Protein AF-A0A1V6BPP7-F1 (afdb_monomer)

Secondary structure (DSSP, 8-state):
--------------SSSTTHHHHHHHHHHHHHHHHHHHHHHHHHHHHHHHHHHHHHHHHHHHHHHHHHHHHHHHHHHHHHHHHHHHHHHHHHHHHH---HHHHHHHHHHHHHHHHHHHHHHHHHHHHSSS-HHHHHHHHHHHHHH-

Structure (mmCIF, N/CA/C/O backbone):
data_AF-A0A1V6BPP7-F1
#
_entry.id   AF-A0A1V6BPP7-F1
#
loop_
_atom_site.group_PDB
_atom_site.id
_atom_site.type_symbol
_atom_site.label_atom_id
_atom_site.label_alt_id
_atom_site.label_comp_id
_atom_site.label_asym_id
_atom_site.label_entity_id
_atom_site.label_seq_id
_atom_site.pdbx_PDB_ins_code
_atom_site.Cartn_x
_atom_site.Cartn_y
_atom_site.Cartn_z
_atom_site.occupancy
_atom_site.B_iso_or_equiv
_atom_site.auth_seq_id
_atom_site.auth_comp_id
_atom_site.auth_asym_id
_atom_site.auth_atom_id
_atom_site.pdbx_PDB_model_num
ATOM 1 N N . MET A 1 1 ? 31.889 -19.562 -92.115 1.00 39.09 1 MET A N 1
ATOM 2 C CA . MET A 1 1 ? 31.346 -18.230 -92.468 1.00 39.09 1 MET A CA 1
ATOM 3 C C . MET A 1 1 ? 29.822 -18.304 -92.474 1.00 39.09 1 MET A C 1
ATOM 5 O O . MET A 1 1 ? 29.325 -19.241 -93.070 1.00 39.09 1 MET A O 1
ATOM 9 N N . ALA A 1 2 ? 29.158 -17.327 -91.828 1.00 42.84 2 ALA A N 1
ATOM 10 C CA . ALA A 1 2 ? 27.751 -16.887 -91.972 1.00 42.84 2 ALA A CA 1
ATOM 11 C C . ALA A 1 2 ? 26.598 -17.906 -91.792 1.00 42.84 2 ALA A C 1
ATOM 13 O O . ALA A 1 2 ? 26.656 -19.017 -92.283 1.00 42.84 2 ALA A O 1
ATOM 14 N N . LYS A 1 3 ? 25.428 -17.594 -91.227 1.00 43.97 3 LYS A N 1
ATOM 15 C CA . LYS A 1 3 ? 24.915 -16.590 -90.275 1.00 43.97 3 LYS A CA 1
ATOM 16 C C . LYS A 1 3 ? 23.467 -17.049 -89.997 1.00 43.97 3 LYS A C 1
ATOM 18 O O . LYS A 1 3 ? 22.733 -17.361 -90.930 1.00 43.97 3 LYS A O 1
ATOM 23 N N . LYS A 1 4 ? 23.062 -17.073 -88.724 1.00 49.19 4 LYS A N 1
ATOM 24 C CA . LYS A 1 4 ? 21.658 -17.114 -88.270 1.00 49.19 4 LYS A CA 1
ATOM 25 C C . LYS A 1 4 ? 20.839 -16.024 -88.973 1.00 49.19 4 LYS A C 1
ATOM 27 O O . LYS A 1 4 ? 21.323 -14.897 -89.018 1.00 49.19 4 LYS A O 1
ATOM 32 N N . ASN A 1 5 ? 19.579 -16.290 -89.337 1.00 44.03 5 ASN A N 1
ATOM 33 C CA . ASN A 1 5 ? 18.515 -15.318 -89.058 1.00 44.03 5 ASN A CA 1
ATOM 34 C C . ASN A 1 5 ? 17.101 -15.91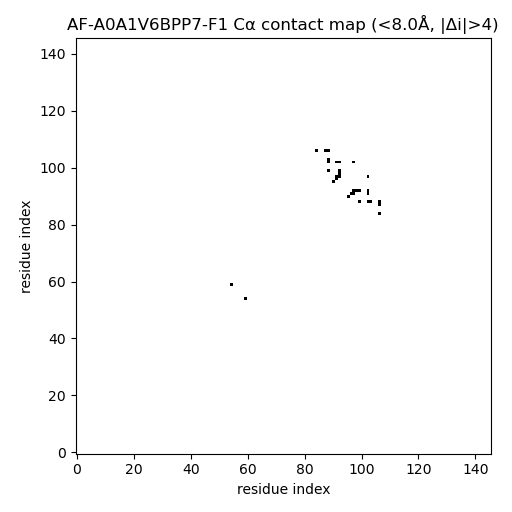8 -89.149 1.00 44.03 5 ASN A C 1
ATOM 36 O O . ASN A 1 5 ? 16.593 -16.199 -90.230 1.00 44.03 5 ASN A O 1
ATOM 40 N N . LYS A 1 6 ? 16.451 -16.091 -87.998 1.00 50.53 6 LYS A N 1
ATOM 41 C CA . LYS A 1 6 ? 15.008 -16.342 -87.900 1.00 50.53 6 LYS A CA 1
ATOM 42 C C . LYS A 1 6 ? 14.512 -15.674 -86.620 1.00 50.53 6 LYS A C 1
ATOM 44 O O . LYS A 1 6 ? 14.338 -16.324 -85.596 1.00 50.53 6 LYS A O 1
ATOM 49 N N . GLN A 1 7 ? 14.345 -14.356 -86.665 1.00 48.50 7 GLN A N 1
ATOM 50 C CA . GLN A 1 7 ? 13.617 -13.618 -85.637 1.00 48.50 7 GLN A CA 1
ATOM 51 C C . GLN A 1 7 ? 12.245 -13.254 -86.195 1.00 48.50 7 GLN A C 1
ATOM 53 O O . GLN A 1 7 ? 12.071 -12.315 -86.966 1.00 48.50 7 GLN A O 1
ATOM 58 N N . LYS A 1 8 ? 11.279 -14.097 -85.822 1.00 44.56 8 LYS A N 1
ATOM 59 C CA . LYS A 1 8 ? 9.854 -13.806 -85.884 1.00 44.56 8 LYS A CA 1
ATOM 60 C C . LYS A 1 8 ? 9.569 -12.620 -84.963 1.00 44.56 8 LYS A C 1
ATOM 62 O O . LYS A 1 8 ? 9.836 -12.684 -83.769 1.00 44.56 8 LYS A O 1
ATOM 67 N N . ASN A 1 9 ? 9.063 -11.558 -85.576 1.00 47.47 9 ASN A N 1
ATOM 68 C CA . ASN A 1 9 ? 7.775 -10.942 -85.275 1.00 47.47 9 ASN A CA 1
ATOM 69 C C . ASN A 1 9 ? 7.188 -11.276 -83.890 1.00 47.47 9 ASN A C 1
ATOM 71 O O . ASN A 1 9 ? 6.846 -12.432 -83.655 1.00 47.47 9 ASN A O 1
ATOM 75 N N . ASN A 1 10 ? 7.074 -10.264 -83.024 1.00 44.16 10 ASN A N 1
ATOM 76 C CA . ASN A 1 10 ? 5.993 -10.086 -82.043 1.00 44.16 10 ASN A CA 1
ATOM 77 C C . ASN A 1 10 ? 6.211 -8.763 -81.284 1.00 44.16 10 ASN A C 1
ATOM 79 O O . ASN A 1 10 ? 6.597 -8.732 -80.119 1.00 44.16 10 ASN A O 1
ATOM 83 N N . GLN A 1 11 ? 5.967 -7.649 -81.972 1.00 47.09 11 GLN A N 1
ATOM 84 C CA . GLN A 1 11 ? 5.697 -6.353 -81.348 1.00 47.09 11 GLN A CA 1
ATOM 85 C C . GLN A 1 11 ? 4.209 -6.062 -81.533 1.00 47.09 11 GLN A C 1
ATOM 87 O O . GLN A 1 11 ? 3.823 -5.366 -82.461 1.00 47.09 11 GLN A O 1
ATOM 92 N N . SER A 1 12 ? 3.357 -6.645 -80.689 1.00 50.56 12 SER A N 1
ATOM 93 C CA . SER A 1 12 ? 1.960 -6.209 -80.589 1.00 50.56 12 SER A CA 1
ATOM 94 C C . SER A 1 12 ? 1.314 -6.658 -79.278 1.00 50.56 12 SER A C 1
ATOM 96 O O . SER A 1 12 ? 0.324 -7.371 -79.289 1.00 50.56 12 SER A O 1
ATOM 98 N N . THR A 1 13 ? 1.877 -6.244 -78.144 1.00 46.56 13 THR A N 1
ATOM 99 C CA . THR A 1 13 ? 1.200 -6.240 -76.830 1.00 46.56 13 THR A CA 1
ATOM 100 C C . THR A 1 13 ? 1.960 -5.287 -75.910 1.00 46.56 13 THR A C 1
ATOM 102 O O . THR A 1 13 ? 2.720 -5.707 -75.042 1.00 46.56 13 THR A O 1
ATOM 105 N N . LYS A 1 14 ? 1.851 -3.977 -76.146 1.00 50.81 14 LYS A N 1
ATOM 106 C CA . LYS A 1 14 ? 2.493 -2.966 -75.292 1.00 50.81 14 LYS A CA 1
ATOM 107 C C . LYS A 1 14 ? 1.597 -1.744 -75.138 1.00 50.81 14 LYS A C 1
ATOM 109 O O . LYS A 1 14 ? 1.946 -0.668 -75.610 1.00 50.81 14 LYS A O 1
ATOM 114 N N . THR A 1 15 ? 0.425 -1.901 -74.520 1.00 48.84 15 THR A N 1
ATOM 115 C CA . THR A 1 15 ? -0.354 -0.718 -74.096 1.00 48.84 15 THR A CA 1
ATOM 116 C C . THR A 1 15 ? -1.236 -0.915 -72.853 1.00 48.84 15 THR A C 1
ATOM 118 O O . THR A 1 15 ? -1.816 0.056 -72.395 1.00 48.84 15 THR A O 1
ATOM 121 N N . THR A 1 16 ? -1.286 -2.096 -72.220 1.00 49.75 16 THR A N 1
ATOM 122 C CA . THR A 1 16 ? -2.200 -2.320 -71.071 1.00 49.75 16 THR A CA 1
ATOM 123 C C . THR A 1 16 ? -1.533 -2.745 -69.755 1.00 49.75 16 THR A C 1
ATOM 125 O O . THR A 1 16 ? -2.243 -3.097 -68.824 1.00 49.75 16 THR A O 1
ATOM 128 N N . ASN A 1 17 ? -0.197 -2.687 -69.637 1.00 53.78 17 ASN A N 1
ATOM 129 C CA . ASN A 1 17 ? 0.530 -3.145 -68.430 1.00 53.78 17 ASN A CA 1
ATOM 130 C C . ASN A 1 17 ? 1.274 -2.037 -67.659 1.00 53.78 17 ASN A C 1
ATOM 132 O O . ASN A 1 17 ? 1.835 -2.296 -66.601 1.00 53.78 17 ASN A O 1
ATOM 136 N N . SER A 1 18 ? 1.292 -0.795 -68.150 1.00 49.94 18 SER A N 1
ATOM 137 C CA . SER A 1 18 ? 2.114 0.273 -67.559 1.00 49.94 18 SER A CA 1
ATOM 138 C C . SER A 1 18 ? 1.520 0.920 -66.302 1.00 49.94 18 SER A C 1
ATOM 140 O O . SER A 1 18 ? 2.221 1.656 -65.620 1.00 49.94 18 SER A O 1
ATOM 142 N N . VAL A 1 19 ? 0.244 0.670 -65.989 1.00 54.75 19 VAL A N 1
ATOM 143 C CA . VAL A 1 19 ? -0.433 1.271 -64.822 1.00 54.75 19 VAL A CA 1
ATOM 144 C C . VAL A 1 19 ? -0.347 0.364 -63.586 1.00 54.75 19 VAL A C 1
ATOM 146 O O . VAL A 1 19 ? -0.216 0.866 -62.473 1.00 54.75 19 VAL A O 1
ATOM 149 N N . SER A 1 20 ? -0.343 -0.963 -63.764 1.00 52.97 20 SER A N 1
ATOM 150 C CA . SER A 1 20 ? -0.210 -1.932 -62.665 1.00 52.97 20 SER A CA 1
ATOM 151 C C . SER A 1 20 ? 1.234 -2.072 -62.173 1.00 52.97 20 SER A C 1
ATOM 153 O O . SER A 1 20 ? 1.464 -2.027 -60.971 1.00 52.97 20 SER A O 1
ATOM 155 N N . GLU A 1 21 ? 2.224 -2.115 -63.076 1.00 56.31 21 GLU A N 1
ATOM 156 C CA . GLU A 1 21 ? 3.641 -2.217 -62.683 1.00 56.31 21 GLU A CA 1
ATOM 157 C C . GLU A 1 21 ? 4.103 -1.015 -61.848 1.00 56.31 21 GLU A C 1
ATOM 159 O O . GLU A 1 21 ? 4.881 -1.166 -60.911 1.00 56.31 21 GLU A O 1
ATOM 164 N N . GLN A 1 22 ? 3.628 0.197 -62.142 1.00 55.56 22 GLN A N 1
ATOM 165 C CA . GLN A 1 22 ? 4.053 1.385 -61.402 1.00 55.56 22 GLN A CA 1
ATOM 166 C C . GLN A 1 22 ? 3.468 1.431 -59.982 1.00 55.56 22 GLN A C 1
ATOM 168 O O . GLN A 1 22 ? 4.152 1.874 -59.061 1.00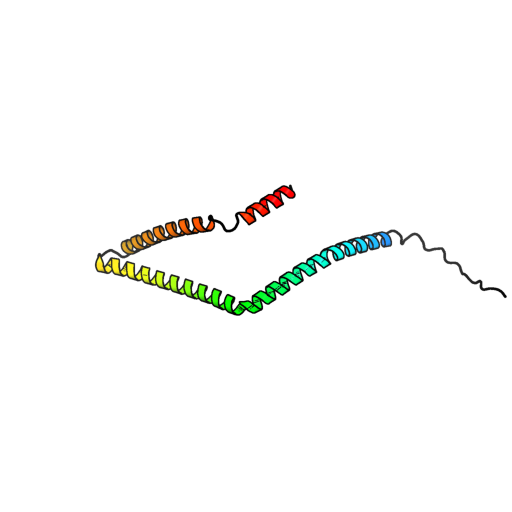 55.56 22 GLN A O 1
ATOM 173 N N . SER A 1 23 ? 2.245 0.926 -59.786 1.00 59.22 23 SER A N 1
ATOM 174 C CA . SER A 1 23 ? 1.637 0.791 -58.457 1.00 59.22 23 SER A CA 1
ATOM 175 C C . SER A 1 23 ? 2.357 -0.268 -57.619 1.00 59.22 23 SER A C 1
ATOM 177 O O . SER A 1 23 ? 2.675 -0.013 -56.458 1.00 59.22 23 SER A O 1
ATOM 179 N N . ASP A 1 24 ? 2.693 -1.414 -58.213 1.00 68.06 24 ASP A N 1
ATOM 180 C CA . ASP A 1 24 ? 3.370 -2.512 -57.513 1.00 68.06 24 ASP A CA 1
ATOM 181 C C . ASP A 1 24 ? 4.796 -2.128 -57.087 1.00 68.06 24 ASP A C 1
ATOM 183 O O . ASP A 1 24 ? 5.202 -2.394 -55.959 1.00 68.06 24 ASP A O 1
ATOM 187 N N . ASN A 1 25 ? 5.529 -1.388 -57.927 1.00 73.44 25 ASN A N 1
ATOM 188 C CA . ASN A 1 25 ? 6.866 -0.884 -57.591 1.00 73.44 25 ASN A CA 1
ATOM 189 C C . ASN A 1 25 ? 6.855 0.172 -56.468 1.00 73.44 25 ASN A C 1
ATOM 191 O O . ASN A 1 25 ? 7.807 0.260 -55.688 1.00 73.44 25 ASN A O 1
ATOM 195 N N . VAL A 1 26 ? 5.794 0.981 -56.366 1.00 75.31 26 VAL A N 1
ATOM 196 C CA . VAL A 1 26 ? 5.630 1.951 -55.269 1.00 75.31 26 VAL A CA 1
ATOM 197 C C . VAL A 1 26 ? 5.261 1.232 -53.974 1.00 75.31 26 VAL A C 1
ATOM 199 O O . VAL A 1 26 ? 5.831 1.546 -52.931 1.00 75.31 26 VAL A O 1
ATOM 202 N N . VAL A 1 27 ? 4.374 0.235 -54.030 1.00 76.06 27 VAL A N 1
ATOM 203 C CA . VAL A 1 27 ? 4.013 -0.590 -52.867 1.00 76.06 27 VAL A CA 1
ATOM 204 C C . VAL A 1 27 ? 5.221 -1.380 -52.360 1.00 76.06 27 VAL A C 1
ATOM 206 O O . VAL A 1 27 ? 5.477 -1.366 -51.157 1.00 76.06 27 VAL A O 1
ATOM 209 N N . ASP A 1 28 ? 6.029 -1.965 -53.247 1.00 81.19 28 ASP A N 1
ATOM 210 C CA . ASP A 1 28 ? 7.279 -2.639 -52.878 1.00 81.19 28 ASP A CA 1
ATOM 211 C C . ASP A 1 28 ? 8.325 -1.661 -52.329 1.00 81.19 28 ASP A C 1
ATOM 213 O O . ASP A 1 28 ? 9.011 -1.969 -51.352 1.00 81.19 28 ASP A O 1
ATOM 217 N N . GLY A 1 29 ? 8.428 -0.455 -52.893 1.00 79.00 29 GLY A N 1
ATOM 218 C CA . GLY A 1 29 ? 9.301 0.604 -52.382 1.00 79.00 29 GLY A CA 1
ATOM 219 C C . GLY A 1 29 ? 8.921 1.041 -50.965 1.00 79.00 29 GLY A C 1
ATOM 220 O O . GLY A 1 29 ? 9.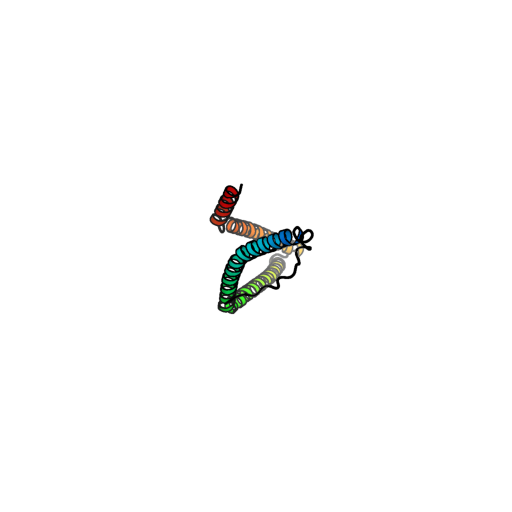778 1.100 -50.079 1.00 79.00 29 GLY A O 1
ATOM 221 N N . VAL A 1 30 ? 7.628 1.273 -50.722 1.00 78.62 30 VAL A N 1
ATOM 222 C CA . VAL A 1 30 ? 7.087 1.626 -49.401 1.00 78.62 30 VAL A CA 1
ATOM 223 C C . VAL A 1 30 ? 7.251 0.462 -48.423 1.00 78.62 30 VAL A C 1
ATOM 225 O O . VAL A 1 30 ? 7.731 0.672 -47.309 1.00 78.62 30 VAL A O 1
ATOM 228 N N . ALA A 1 31 ? 6.957 -0.773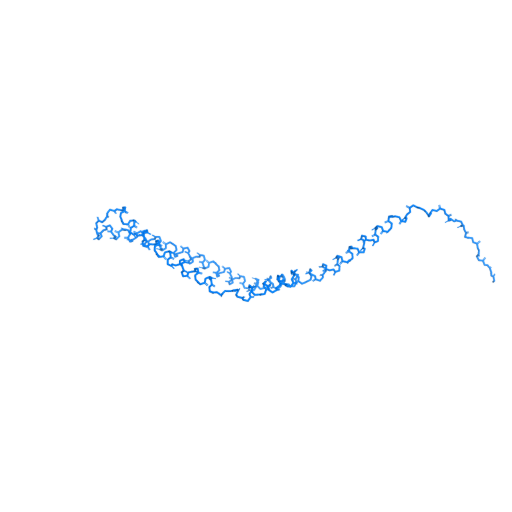 -48.835 1.00 80.50 31 ALA A N 1
ATOM 229 C CA . ALA A 1 31 ? 7.167 -1.966 -48.017 1.00 80.50 31 ALA A CA 1
ATOM 230 C C . ALA A 1 31 ? 8.643 -2.139 -47.628 1.00 80.50 31 ALA A C 1
ATOM 232 O O . ALA A 1 31 ? 8.952 -2.482 -46.485 1.00 80.50 31 ALA A O 1
ATOM 233 N N . LYS A 1 32 ? 9.575 -1.828 -48.534 1.00 79.88 32 LYS A N 1
ATOM 234 C CA . LYS A 1 32 ? 11.017 -1.910 -48.280 1.00 79.88 32 LYS A CA 1
ATOM 235 C C . LYS A 1 32 ? 11.494 -0.835 -47.301 1.00 79.88 32 LYS A C 1
ATOM 237 O O . LYS A 1 32 ? 12.261 -1.160 -46.396 1.00 79.88 32 LYS A O 1
ATOM 242 N N . ILE A 1 33 ? 10.988 0.395 -47.402 1.00 81.12 33 ILE A N 1
ATOM 243 C CA . ILE A 1 33 ? 11.295 1.486 -46.458 1.00 81.12 33 ILE A CA 1
ATOM 244 C C . ILE A 1 33 ? 10.726 1.172 -45.069 1.00 81.12 33 ILE A C 1
ATOM 246 O O . ILE A 1 33 ? 11.449 1.247 -44.075 1.00 81.12 33 ILE A O 1
ATOM 250 N N . VAL A 1 34 ? 9.466 0.733 -44.997 1.00 78.12 34 VAL A N 1
ATOM 251 C CA . VAL A 1 34 ? 8.830 0.308 -43.741 1.00 78.12 34 VAL A CA 1
ATOM 252 C C . VAL A 1 34 ? 9.606 -0.864 -43.134 1.00 78.12 34 VAL A C 1
ATOM 254 O O . VAL A 1 34 ? 9.989 -0.815 -41.969 1.00 78.12 34 VAL A O 1
ATOM 257 N N . SER A 1 35 ? 9.953 -1.888 -43.915 1.00 77.56 35 SER A N 1
ATOM 258 C CA . SER A 1 35 ? 10.742 -3.017 -43.406 1.00 77.56 35 SER A CA 1
ATOM 259 C C . SER A 1 35 ? 12.147 -2.605 -42.936 1.00 77.56 35 SER A C 1
ATOM 261 O O . SER A 1 35 ? 12.630 -3.135 -41.934 1.00 77.56 35 SER A O 1
ATOM 263 N N . GLY A 1 36 ? 12.768 -1.616 -43.588 1.00 80.38 36 GLY A N 1
ATOM 264 C CA . GLY A 1 36 ? 14.081 -1.079 -43.236 1.00 80.38 36 GLY A CA 1
ATOM 265 C C . GLY A 1 36 ? 14.100 -0.289 -41.926 1.00 80.38 36 GLY A C 1
ATOM 266 O O . GLY A 1 36 ? 15.077 -0.385 -41.189 1.00 80.38 36 GLY A O 1
ATOM 267 N N . VAL A 1 37 ? 13.023 0.432 -41.593 1.00 78.88 37 VAL A N 1
ATOM 268 C CA . VAL A 1 37 ? 12.902 1.186 -40.326 1.00 78.88 37 VAL A CA 1
ATOM 269 C C . VAL A 1 37 ? 12.431 0.287 -39.178 1.00 78.88 37 VAL A C 1
ATOM 271 O O . VAL A 1 37 ? 12.916 0.395 -38.051 1.00 78.88 37 VAL A O 1
ATOM 274 N N . PHE A 1 38 ? 11.534 -0.663 -39.448 1.00 79.88 38 PHE A N 1
ATOM 275 C CA . PHE A 1 38 ? 11.030 -1.576 -38.420 1.00 79.88 38 PHE A CA 1
ATOM 276 C C . PHE A 1 38 ? 12.044 -2.658 -38.019 1.00 79.88 38 PHE A C 1
ATOM 278 O O . PHE A 1 38 ? 12.015 -3.120 -36.877 1.00 79.88 38 PHE A O 1
ATOM 285 N N . ALA A 1 39 ? 12.963 -3.058 -38.904 1.00 79.12 39 ALA A N 1
ATOM 286 C CA . ALA A 1 39 ? 14.007 -4.038 -38.594 1.00 79.12 39 ALA A CA 1
ATOM 287 C C . ALA A 1 39 ? 14.929 -3.631 -37.416 1.00 79.12 39 ALA A C 1
ATOM 289 O O . ALA A 1 39 ? 15.057 -4.426 -36.476 1.00 79.12 39 ALA A O 1
ATOM 290 N N . PRO A 1 40 ? 15.534 -2.426 -37.385 1.00 79.44 40 PRO A N 1
ATOM 291 C CA . PRO A 1 40 ? 16.370 -1.988 -36.266 1.00 79.44 40 PRO A CA 1
ATOM 292 C C . PRO A 1 40 ? 15.569 -1.753 -34.979 1.00 79.44 40 PRO A C 1
ATOM 294 O O . PRO A 1 40 ? 16.026 -2.143 -33.905 1.00 79.44 40 PRO A O 1
ATOM 297 N N . ILE A 1 41 ? 14.344 -1.220 -35.065 1.00 80.44 41 ILE A N 1
ATOM 298 C CA . ILE A 1 41 ? 13.457 -1.050 -33.898 1.00 80.44 41 ILE A CA 1
ATOM 299 C C . ILE A 1 41 ? 13.132 -2.413 -33.274 1.00 80.44 41 ILE A C 1
ATOM 301 O O . ILE A 1 41 ? 13.261 -2.604 -32.064 1.00 80.44 41 ILE A O 1
ATOM 305 N N . LYS A 1 42 ? 12.782 -3.405 -34.098 1.00 79.62 42 LYS A N 1
ATOM 306 C CA . LYS A 1 42 ? 12.512 -4.774 -33.644 1.00 79.62 42 LYS A CA 1
ATOM 307 C C . LYS A 1 42 ? 13.748 -5.417 -33.010 1.00 79.62 42 LYS A C 1
ATOM 309 O O . LYS A 1 42 ? 13.610 -6.171 -32.048 1.00 79.62 42 LYS A O 1
ATOM 314 N N . MET A 1 43 ? 14.944 -5.113 -33.514 1.00 79.62 43 MET A N 1
ATOM 315 C CA . MET A 1 43 ? 16.214 -5.576 -32.947 1.00 79.62 43 MET A CA 1
ATOM 316 C C . MET A 1 43 ? 16.462 -4.971 -31.556 1.00 79.62 43 MET A C 1
ATOM 318 O O . MET A 1 43 ? 16.740 -5.717 -30.617 1.00 79.62 43 MET A O 1
ATOM 322 N N . LEU A 1 44 ? 16.287 -3.656 -31.398 1.00 78.38 44 LEU A N 1
ATOM 323 C CA . LEU A 1 44 ? 16.414 -2.942 -30.119 1.00 78.38 44 LEU A CA 1
ATOM 324 C C . LEU A 1 44 ? 15.411 -3.453 -29.075 1.00 78.38 44 LEU A C 1
ATOM 326 O O . LEU A 1 44 ? 15.801 -3.807 -27.960 1.00 78.38 44 LEU A O 1
ATOM 330 N N . VAL A 1 45 ? 14.138 -3.594 -29.457 1.00 81.31 45 VAL A N 1
ATOM 331 C CA . VAL A 1 45 ? 13.093 -4.166 -28.591 1.00 81.31 45 VAL A CA 1
ATOM 332 C C . VAL A 1 45 ? 13.456 -5.591 -28.179 1.00 81.31 45 VAL A C 1
ATOM 334 O O . VAL A 1 45 ? 13.362 -5.931 -27.004 1.00 81.31 45 VAL A O 1
ATOM 337 N N . LYS A 1 46 ? 13.932 -6.426 -29.111 1.00 81.94 46 LYS A N 1
ATOM 338 C CA . LYS A 1 46 ? 14.338 -7.810 -28.823 1.00 81.94 46 LYS A CA 1
ATOM 339 C C . LYS A 1 46 ? 15.532 -7.881 -27.868 1.00 81.94 46 LYS A C 1
ATOM 341 O O . LYS A 1 46 ? 15.588 -8.801 -27.052 1.00 81.94 46 LYS A O 1
ATOM 346 N N . ILE A 1 47 ? 16.467 -6.934 -27.943 1.00 77.56 47 ILE A N 1
ATOM 347 C CA . ILE A 1 47 ? 17.613 -6.844 -27.029 1.00 77.56 47 ILE A CA 1
ATOM 348 C C . ILE A 1 47 ? 17.144 -6.467 -25.619 1.00 77.56 47 ILE A C 1
ATOM 350 O O . ILE A 1 47 ? 17.476 -7.183 -24.674 1.00 77.56 47 ILE A O 1
ATOM 354 N N . HIS A 1 48 ? 16.313 -5.429 -25.474 1.00 78.25 48 HIS A N 1
ATOM 355 C CA . HIS A 1 48 ? 15.767 -5.035 -24.169 1.00 78.25 48 HIS A CA 1
ATOM 356 C C . HIS A 1 48 ? 14.853 -6.107 -23.566 1.00 78.25 48 HIS A C 1
ATOM 358 O O . HIS A 1 48 ? 14.967 -6.390 -22.377 1.00 78.25 48 HIS A O 1
ATOM 364 N N . LEU A 1 49 ? 14.026 -6.785 -24.372 1.00 77.69 49 LEU A N 1
ATOM 365 C CA . LEU A 1 49 ? 13.211 -7.909 -23.897 1.00 77.69 49 LEU A CA 1
ATOM 366 C C . LEU A 1 49 ? 14.073 -9.082 -23.425 1.00 77.69 49 LEU A C 1
ATOM 368 O O . LEU A 1 49 ? 13.781 -9.691 -22.401 1.00 77.69 49 LEU A O 1
ATOM 372 N N . LYS A 1 50 ? 15.140 -9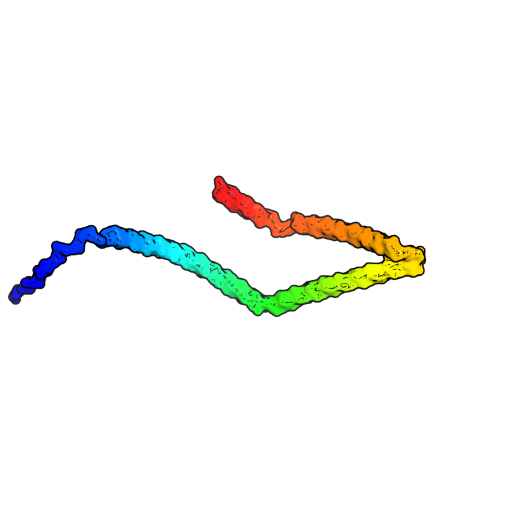.420 -24.159 1.00 76.88 50 LYS A N 1
ATOM 373 C CA . LYS A 1 50 ? 16.040 -10.523 -23.793 1.00 76.88 50 LYS A CA 1
ATOM 374 C C . LYS A 1 50 ? 16.830 -10.208 -22.522 1.00 76.88 50 LYS A C 1
ATOM 376 O O . LYS A 1 50 ? 17.124 -11.125 -21.756 1.00 76.88 50 LYS A O 1
ATOM 381 N N . LEU A 1 51 ? 17.154 -8.935 -22.302 1.00 75.00 51 LEU A N 1
ATOM 382 C CA . LEU A 1 51 ? 17.805 -8.462 -21.086 1.00 75.00 51 LEU A CA 1
ATOM 383 C C . LEU A 1 51 ? 16.831 -8.468 -19.897 1.00 75.00 51 LEU A C 1
ATOM 385 O O . LEU A 1 51 ? 17.139 -9.090 -18.887 1.00 75.00 51 LEU A O 1
ATOM 389 N N . ALA A 1 52 ? 15.621 -7.925 -20.062 1.00 71.50 52 ALA A N 1
ATOM 390 C CA . ALA A 1 52 ? 14.570 -7.939 -19.043 1.00 71.50 52 ALA A CA 1
ATOM 391 C C . ALA A 1 52 ? 14.147 -9.365 -18.654 1.00 71.50 52 ALA A C 1
ATOM 393 O O . ALA A 1 52 ? 14.025 -9.678 -17.475 1.00 71.50 52 ALA A O 1
ATOM 394 N N . ALA A 1 53 ? 13.998 -10.274 -19.623 1.00 73.12 53 ALA A N 1
ATOM 395 C CA . ALA A 1 53 ? 13.686 -11.6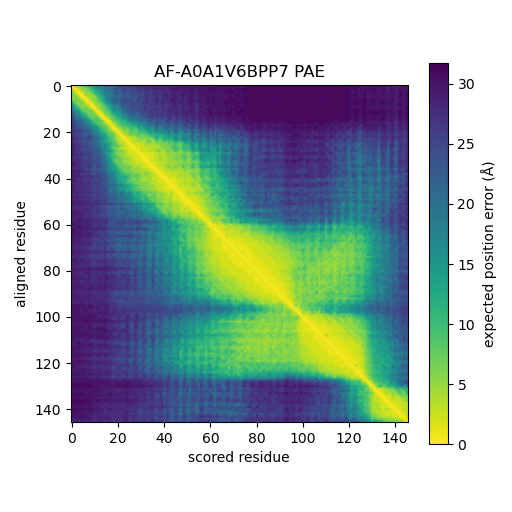78 -19.355 1.00 73.12 53 ALA A CA 1
ATOM 396 C C . ALA A 1 53 ? 14.826 -12.402 -18.620 1.00 73.12 53 ALA A C 1
ATOM 398 O O . ALA A 1 53 ? 14.578 -13.294 -17.811 1.00 73.12 53 ALA A O 1
ATOM 399 N N . ARG A 1 54 ? 16.083 -12.028 -18.884 1.00 72.94 54 ARG A N 1
ATOM 400 C CA . ARG A 1 54 ? 17.248 -12.573 -18.175 1.00 72.94 54 ARG A CA 1
ATOM 401 C C . ARG A 1 54 ? 17.328 -12.048 -16.743 1.00 72.94 54 ARG A C 1
ATOM 403 O O . ARG A 1 54 ? 17.637 -12.826 -15.848 1.00 72.94 54 ARG A O 1
ATOM 410 N N . GLU A 1 55 ? 17.035 -10.771 -16.540 1.00 67.75 55 GLU A N 1
ATOM 411 C CA . GLU A 1 55 ? 17.002 -10.132 -15.224 1.00 67.75 55 GLU A CA 1
ATOM 412 C C . GLU A 1 55 ? 15.858 -10.693 -14.371 1.00 67.75 55 GLU A C 1
ATOM 414 O O . GLU A 1 55 ? 16.098 -11.170 -13.268 1.00 67.75 55 GLU A O 1
ATOM 419 N N . ILE A 1 56 ? 14.657 -10.830 -14.942 1.00 67.69 56 ILE A N 1
ATOM 420 C CA . ILE A 1 56 ? 13.518 -11.506 -14.302 1.00 67.69 56 ILE A CA 1
ATOM 421 C C . ILE A 1 56 ? 13.826 -12.973 -13.997 1.00 67.69 56 ILE A C 1
ATOM 423 O O . ILE A 1 56 ? 13.412 -13.471 -12.961 1.00 67.69 56 ILE A O 1
ATOM 427 N N . LYS A 1 57 ? 14.548 -13.701 -14.856 1.00 70.94 57 LYS A N 1
ATOM 428 C CA . LYS A 1 57 ? 14.883 -15.106 -14.569 1.00 70.94 57 LYS A CA 1
ATOM 429 C C . LYS A 1 57 ? 15.941 -15.242 -13.470 1.00 70.94 57 LYS A C 1
ATOM 431 O O . LYS A 1 57 ? 15.915 -16.219 -12.731 1.00 70.94 57 LYS A O 1
ATOM 436 N N . ARG A 1 58 ? 16.871 -14.288 -13.368 1.00 69.12 58 ARG A N 1
ATOM 437 C CA . ARG A 1 58 ? 17.932 -14.287 -12.352 1.00 69.12 58 ARG A CA 1
ATOM 438 C C . ARG A 1 58 ? 17.429 -13.809 -10.990 1.00 69.12 58 ARG A C 1
ATOM 440 O O . ARG A 1 58 ? 17.834 -14.365 -9.977 1.00 69.12 58 ARG A O 1
ATOM 447 N N . ASP A 1 59 ? 16.536 -12.825 -10.977 1.00 66.62 59 ASP A N 1
ATOM 448 C CA . ASP A 1 59 ? 16.014 -12.207 -9.754 1.00 66.62 59 ASP A CA 1
ATOM 449 C C . ASP A 1 59 ? 14.560 -12.599 -9.452 1.00 66.62 59 ASP A C 1
ATOM 451 O O . ASP A 1 59 ? 13.993 -12.161 -8.456 1.00 66.62 59 ASP A O 1
ATOM 455 N N . GLY A 1 60 ? 13.960 -13.470 -10.264 1.00 68.50 60 GLY A N 1
ATOM 456 C CA . GLY A 1 60 ? 12.557 -13.871 -10.168 1.00 68.50 60 GLY A CA 1
ATOM 457 C C . GLY A 1 60 ? 12.205 -14.528 -8.844 1.00 68.50 60 GLY A C 1
ATOM 458 O O . GLY A 1 60 ? 11.195 -14.171 -8.253 1.00 68.50 60 GLY A O 1
ATOM 459 N N . GLU A 1 61 ? 13.055 -15.411 -8.312 1.00 74.81 61 GLU A N 1
ATOM 460 C CA . GLU A 1 61 ? 12.816 -16.000 -6.987 1.00 74.81 61 GLU A CA 1
ATOM 461 C C . GLU A 1 61 ? 12.880 -14.955 -5.871 1.00 74.81 61 GLU A C 1
ATOM 463 O O . GLU A 1 61 ? 12.039 -14.962 -4.974 1.00 74.81 61 GLU A O 1
ATOM 468 N N . ARG A 1 62 ? 13.831 -14.015 -5.930 1.00 77.31 62 ARG A N 1
ATOM 469 C CA . ARG A 1 62 ? 13.967 -12.954 -4.917 1.00 77.31 62 ARG A CA 1
ATOM 470 C C . ARG A 1 62 ? 12.826 -11.948 -5.019 1.00 77.31 62 ARG A C 1
ATOM 472 O O . ARG A 1 62 ? 12.328 -11.492 -3.996 1.00 77.31 62 ARG A O 1
ATOM 479 N N . PHE A 1 63 ? 12.383 -11.645 -6.235 1.00 78.81 63 PHE A N 1
ATOM 480 C CA . PHE A 1 63 ? 11.263 -10.754 -6.500 1.00 78.81 63 PHE A CA 1
ATOM 481 C C . PHE A 1 63 ? 9.934 -11.379 -6.075 1.00 78.81 63 PHE A C 1
ATOM 483 O O . PHE A 1 63 ? 9.158 -10.733 -5.381 1.00 78.81 63 PHE A O 1
ATOM 490 N N . VAL A 1 64 ? 9.692 -12.649 -6.411 1.00 80.75 64 VAL A N 1
ATOM 491 C CA . VAL A 1 64 ? 8.489 -13.383 -5.987 1.00 80.75 64 VAL A CA 1
ATOM 492 C C . VAL A 1 64 ? 8.477 -13.557 -4.471 1.00 80.75 64 VAL A C 1
ATOM 494 O O . VAL A 1 64 ? 7.465 -13.280 -3.837 1.00 80.75 64 VAL A O 1
ATOM 497 N N . THR A 1 65 ? 9.602 -13.928 -3.860 1.00 84.06 65 THR A N 1
ATOM 498 C CA . THR A 1 65 ? 9.689 -14.059 -2.396 1.00 84.06 65 THR A CA 1
ATOM 499 C C . THR A 1 65 ? 9.534 -12.705 -1.702 1.00 84.06 65 THR A C 1
ATOM 501 O O . THR A 1 65 ? 8.866 -12.610 -0.676 1.00 84.06 65 THR A O 1
ATOM 504 N N . GLY A 1 66 ? 10.106 -11.640 -2.269 1.00 83.50 66 GLY A N 1
ATOM 505 C CA . GLY A 1 66 ? 9.985 -10.276 -1.757 1.00 83.50 66 GLY A CA 1
ATOM 506 C C . GLY A 1 66 ? 8.567 -9.719 -1.872 1.00 83.50 66 GLY A C 1
ATOM 507 O O . GLY A 1 66 ? 8.048 -9.158 -0.913 1.00 83.50 66 GLY A O 1
ATOM 508 N N . ILE A 1 67 ? 7.899 -9.907 -3.013 1.00 86.00 67 ILE A N 1
ATOM 509 C CA . ILE A 1 67 ? 6.514 -9.459 -3.180 1.00 86.00 67 ILE A CA 1
ATOM 510 C C . ILE A 1 67 ? 5.591 -10.251 -2.251 1.00 86.00 67 ILE A C 1
ATOM 512 O O . ILE A 1 67 ? 4.748 -9.665 -1.576 1.00 86.00 67 ILE A O 1
ATOM 516 N N . LEU A 1 68 ? 5.793 -11.569 -2.155 1.00 89.31 68 LEU A N 1
ATOM 517 C CA . LEU A 1 68 ? 4.985 -12.438 -1.311 1.00 89.31 68 LEU A CA 1
ATOM 518 C C . LEU A 1 68 ? 5.168 -12.098 0.170 1.00 89.31 68 LEU A C 1
ATOM 520 O O . LEU A 1 68 ? 4.180 -12.040 0.896 1.00 89.31 68 LEU A O 1
ATOM 524 N N . SER A 1 69 ? 6.396 -11.808 0.612 1.00 86.31 69 SER A N 1
ATOM 525 C CA . SER A 1 69 ? 6.662 -11.391 1.992 1.00 86.31 69 SER A CA 1
ATOM 526 C C . SER A 1 69 ? 6.077 -10.014 2.310 1.00 86.31 69 SER A C 1
ATOM 528 O O . SER A 1 69 ? 5.545 -9.832 3.403 1.00 86.31 69 SER A O 1
ATOM 530 N N . ILE A 1 70 ? 6.080 -9.074 1.358 1.00 90.62 70 ILE A N 1
ATOM 531 C CA . ILE A 1 70 ? 5.383 -7.788 1.500 1.00 90.62 70 ILE A CA 1
ATOM 532 C C . ILE A 1 70 ? 3.877 -8.014 1.649 1.00 90.62 70 ILE A C 1
ATOM 534 O O . ILE A 1 70 ? 3.273 -7.458 2.564 1.00 90.62 70 ILE A O 1
ATOM 538 N N . PHE A 1 71 ? 3.267 -8.850 0.805 1.00 91.31 71 PHE A N 1
ATOM 539 C CA . PHE A 1 71 ? 1.839 -9.162 0.909 1.00 91.31 71 PHE A CA 1
ATOM 540 C C . PHE A 1 71 ? 1.491 -9.823 2.241 1.00 91.31 71 PHE A C 1
ATOM 542 O O . PHE A 1 71 ? 0.545 -9.391 2.900 1.00 91.31 71 PHE A O 1
ATOM 549 N N . ILE A 1 72 ? 2.272 -10.821 2.663 1.00 91.44 72 ILE A N 1
ATOM 550 C CA . ILE A 1 72 ? 2.087 -11.481 3.959 1.00 91.44 72 ILE A CA 1
ATOM 551 C C . ILE A 1 72 ? 2.237 -10.472 5.098 1.00 91.44 72 ILE A C 1
ATOM 553 O O . ILE A 1 72 ? 1.409 -10.448 6.003 1.00 91.44 72 ILE A O 1
ATOM 557 N N . GLY A 1 73 ? 3.250 -9.606 5.031 1.00 89.81 73 GLY A N 1
ATOM 558 C CA . GLY A 1 73 ? 3.517 -8.591 6.040 1.00 89.81 73 GLY A CA 1
ATOM 559 C C . GLY A 1 73 ? 2.366 -7.602 6.151 1.00 89.81 73 GLY A C 1
ATOM 560 O O . GLY A 1 73 ? 1.862 -7.382 7.247 1.00 89.81 73 GLY A O 1
ATOM 561 N N . ILE A 1 74 ? 1.892 -7.066 5.022 1.00 91.62 74 ILE A N 1
ATOM 562 C CA . ILE A 1 74 ? 0.739 -6.158 4.972 1.00 91.62 74 ILE A CA 1
ATOM 563 C C . ILE A 1 74 ? -0.508 -6.844 5.528 1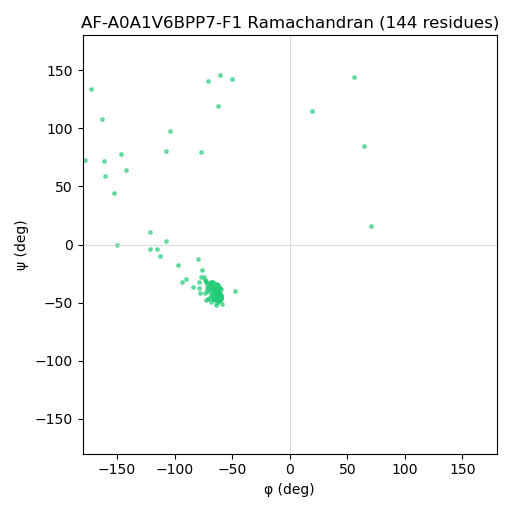.00 91.62 74 ILE A C 1
ATOM 565 O O . ILE A 1 74 ? -1.202 -6.252 6.351 1.00 91.62 74 ILE A O 1
ATOM 569 N N . PHE A 1 75 ? -0.782 -8.085 5.121 1.00 91.56 75 PHE A N 1
ATOM 570 C CA . PHE A 1 75 ? -1.939 -8.842 5.596 1.00 91.56 75 PHE A CA 1
ATOM 571 C C . PHE A 1 75 ? -1.903 -9.058 7.114 1.00 91.56 75 PHE A C 1
ATOM 573 O O . PHE A 1 75 ? -2.904 -8.843 7.806 1.00 91.56 75 PHE A O 1
ATOM 580 N N . LEU A 1 76 ? -0.739 -9.431 7.647 1.00 89.12 76 LEU A N 1
ATOM 581 C CA . LEU A 1 76 ? -0.543 -9.644 9.076 1.00 89.12 76 LEU A CA 1
ATOM 582 C C . LEU A 1 76 ? -0.681 -8.336 9.861 1.00 89.12 76 LEU A C 1
ATOM 584 O O . LEU A 1 76 ? -1.296 -8.318 10.923 1.00 89.12 76 LEU A O 1
ATOM 588 N N . LEU A 1 77 ? -0.168 -7.233 9.315 1.00 88.50 77 LEU A N 1
ATOM 589 C CA . LEU A 1 77 ? -0.257 -5.903 9.915 1.00 88.50 77 LEU A CA 1
ATOM 590 C C . LEU A 1 77 ? -1.708 -5.401 9.933 1.00 88.50 77 LEU A C 1
ATOM 592 O O . LEU A 1 77 ? -2.160 -4.885 10.952 1.00 88.50 77 LEU A O 1
ATOM 596 N N . LEU A 1 78 ? -2.468 -5.633 8.856 1.00 89.31 78 LEU A N 1
ATOM 597 C CA . LEU A 1 78 ? -3.906 -5.346 8.794 1.00 89.31 78 LEU A CA 1
ATOM 598 C C . LEU A 1 78 ? -4.685 -6.151 9.839 1.00 89.31 78 LEU A C 1
ATOM 600 O O . LEU A 1 78 ? -5.524 -5.604 10.552 1.00 89.31 78 LEU A O 1
ATOM 604 N N . THR A 1 79 ? -4.372 -7.442 9.952 1.00 87.12 79 THR A N 1
ATOM 605 C CA . THR A 1 79 ? -4.995 -8.351 10.922 1.00 87.12 79 THR A CA 1
ATOM 606 C C . THR A 1 79 ? -4.687 -7.925 12.355 1.00 87.12 79 THR A C 1
ATOM 608 O O . THR A 1 79 ? -5.589 -7.823 13.185 1.00 87.12 79 THR A O 1
ATOM 611 N N . PHE A 1 80 ? -3.423 -7.615 12.647 1.00 89.19 80 PHE A N 1
ATOM 612 C CA . PHE A 1 80 ? -3.002 -7.109 13.949 1.00 89.19 80 PHE A CA 1
ATOM 613 C C . PHE A 1 80 ? -3.711 -5.799 14.295 1.00 89.19 80 PHE A C 1
ATOM 615 O O . PHE A 1 80 ? -4.225 -5.654 15.402 1.00 89.19 80 PHE A O 1
ATOM 622 N N . LEU A 1 81 ? -3.802 -4.869 13.341 1.00 89.31 81 LEU A N 1
ATOM 623 C CA . LEU A 1 81 ? -4.495 -3.603 13.542 1.00 89.31 81 LEU A CA 1
ATOM 624 C C . LEU A 1 81 ? -5.990 -3.819 13.821 1.00 89.31 81 LEU A C 1
ATOM 626 O O . LEU A 1 81 ? -6.546 -3.152 14.693 1.00 89.31 81 LEU A O 1
ATOM 630 N N . ALA A 1 82 ? -6.639 -4.769 13.146 1.00 87.62 82 ALA A N 1
ATOM 631 C CA . ALA A 1 82 ? -8.029 -5.128 13.424 1.00 87.62 82 ALA A CA 1
ATOM 632 C C . ALA A 1 82 ? -8.207 -5.654 14.860 1.00 87.62 82 ALA A C 1
ATOM 634 O O . ALA A 1 82 ? -9.061 -5.152 15.593 1.00 87.62 82 ALA A O 1
ATOM 635 N N . PHE A 1 83 ? -7.364 -6.597 15.297 1.00 88.56 83 PHE A N 1
ATOM 636 C CA . PHE A 1 83 ? -7.395 -7.101 16.675 1.00 88.56 83 PHE A CA 1
ATOM 637 C C . PHE A 1 83 ? -7.093 -6.019 17.709 1.00 88.56 83 PHE A C 1
ATOM 639 O O . PHE A 1 83 ? -7.757 -5.964 18.742 1.00 88.56 83 PHE A O 1
ATOM 646 N N . LEU A 1 84 ? -6.142 -5.130 17.425 1.00 89.12 84 LEU A N 1
ATOM 647 C CA . LEU A 1 84 ? -5.798 -4.024 18.309 1.00 89.12 84 LEU A CA 1
ATOM 648 C C . LEU A 1 84 ? -6.988 -3.076 18.501 1.00 89.12 84 LEU A C 1
ATOM 650 O O . LEU A 1 84 ? -7.280 -2.685 19.627 1.00 89.12 84 LEU A O 1
ATOM 654 N N . ASN A 1 85 ? -7.722 -2.760 17.432 1.00 89.06 85 ASN A N 1
ATOM 655 C CA . ASN A 1 85 ? -8.937 -1.948 17.521 1.00 89.06 85 ASN A CA 1
ATOM 656 C C . ASN A 1 85 ? -10.010 -2.608 18.393 1.00 89.06 85 ASN A C 1
ATOM 658 O O . ASN A 1 85 ? -10.585 -1.954 19.261 1.00 89.06 85 ASN A O 1
ATOM 662 N N . ILE A 1 86 ? -10.245 -3.908 18.200 1.00 88.06 86 ILE A N 1
ATOM 663 C CA . ILE A 1 86 ? -11.199 -4.680 19.007 1.00 88.06 86 ILE A CA 1
ATOM 664 C C . ILE A 1 86 ? -10.785 -4.660 20.484 1.00 88.06 86 ILE A C 1
ATOM 666 O O . ILE A 1 86 ? -11.614 -4.390 21.353 1.00 88.06 86 ILE A O 1
ATOM 670 N N . LEU A 1 87 ? -9.498 -4.879 20.767 1.00 88.25 87 LEU A N 1
ATOM 671 C CA . LEU A 1 87 ? -8.957 -4.865 22.122 1.00 88.25 87 LEU A CA 1
ATOM 672 C C . LEU A 1 87 ? -9.118 -3.493 22.790 1.00 88.25 87 LEU A C 1
ATOM 674 O O . LEU A 1 87 ? -9.516 -3.429 23.948 1.00 88.25 87 LEU A O 1
ATOM 678 N N . ILE A 1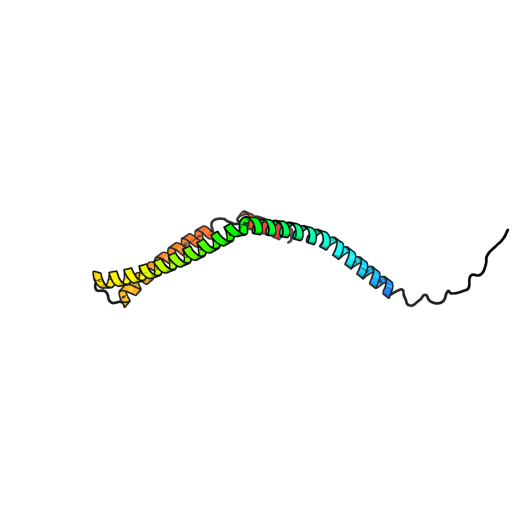 88 ? -8.869 -2.398 22.063 1.00 86.56 88 ILE A N 1
ATOM 679 C CA . ILE A 1 88 ? -9.044 -1.033 22.582 1.00 86.56 88 ILE A CA 1
ATOM 680 C C . ILE A 1 88 ? -10.517 -0.753 22.900 1.00 86.56 88 ILE A C 1
ATOM 682 O O . ILE A 1 88 ? -10.809 -0.169 23.941 1.00 86.56 88 ILE A O 1
ATOM 686 N N . ILE A 1 89 ? -11.451 -1.179 22.044 1.00 85.44 89 ILE A N 1
ATOM 687 C CA . ILE A 1 89 ? -12.893 -0.999 22.286 1.00 85.44 89 ILE A CA 1
ATOM 688 C C . ILE A 1 89 ? -13.321 -1.740 23.558 1.00 85.44 89 ILE A C 1
ATOM 690 O O . ILE A 1 89 ? -14.043 -1.174 24.383 1.00 85.44 89 ILE A O 1
ATOM 694 N N . ILE A 1 90 ? -12.856 -2.982 23.731 1.00 85.31 90 ILE A N 1
ATOM 695 C CA . ILE A 1 90 ? -13.130 -3.790 24.927 1.00 85.31 90 ILE A CA 1
ATOM 696 C C . ILE A 1 90 ? -12.508 -3.136 26.164 1.00 85.31 90 ILE A C 1
ATOM 698 O O . ILE A 1 90 ? -13.190 -2.975 27.171 1.00 85.31 90 ILE A O 1
ATOM 702 N N . ALA A 1 91 ? -11.258 -2.678 26.076 1.00 83.75 91 ALA A N 1
ATOM 703 C CA . ALA A 1 91 ? -10.592 -1.991 27.176 1.00 83.75 91 ALA A CA 1
ATOM 704 C C . ALA A 1 91 ? -11.327 -0.698 27.577 1.00 83.75 91 ALA A C 1
ATOM 706 O O . ALA A 1 91 ? -11.543 -0.457 28.762 1.00 83.75 91 ALA A O 1
ATOM 707 N N . LEU A 1 92 ? -11.785 0.115 26.620 1.00 82.56 92 LEU A N 1
ATOM 708 C CA . LEU A 1 92 ? -12.568 1.321 26.921 1.00 82.56 92 LEU A CA 1
ATOM 709 C C . LEU A 1 92 ? -13.894 0.993 27.615 1.00 82.56 92 LEU A C 1
ATOM 711 O O . LEU A 1 92 ? -14.304 1.707 28.532 1.00 82.56 92 LEU A O 1
ATOM 715 N N . LYS A 1 93 ? -14.555 -0.089 27.194 1.00 83.56 93 LYS A N 1
ATOM 716 C CA . LYS A 1 93 ? -15.775 -0.566 27.845 1.00 83.56 93 LYS A CA 1
ATOM 717 C C . LYS A 1 93 ? -15.495 -1.005 29.283 1.00 83.56 93 LYS A C 1
ATOM 719 O O . LY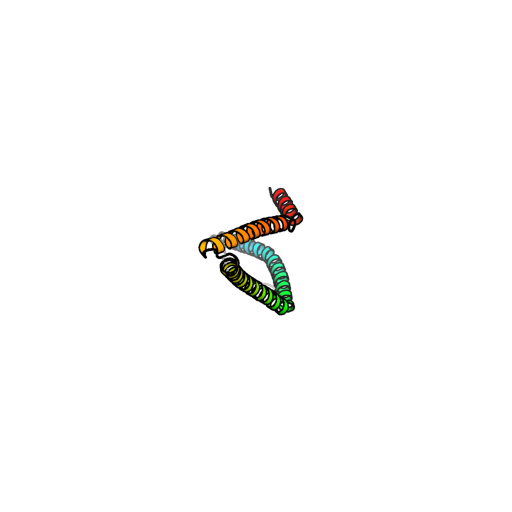S A 1 93 ? -16.197 -0.566 30.187 1.00 83.56 93 LYS A O 1
ATOM 724 N N . ASP A 1 94 ? -14.503 -1.863 29.496 1.00 81.88 94 ASP A N 1
ATOM 725 C CA . ASP A 1 94 ? -14.312 -2.525 30.790 1.00 81.88 94 ASP A CA 1
ATOM 726 C C . ASP A 1 94 ? -13.637 -1.621 31.832 1.00 81.88 94 ASP A C 1
ATOM 728 O O . ASP A 1 94 ? -13.969 -1.710 33.011 1.00 81.88 94 ASP A O 1
ATOM 732 N N . TYR A 1 95 ? -12.750 -0.708 31.421 1.00 81.12 95 TYR A N 1
ATOM 733 C CA . TYR A 1 95 ? -12.066 0.199 32.353 1.00 81.12 95 TYR A CA 1
ATOM 734 C C . TYR A 1 95 ? -12.803 1.519 32.593 1.00 81.12 95 TYR A C 1
ATOM 736 O O . TYR A 1 95 ? -12.668 2.095 33.670 1.00 81.12 95 TYR A O 1
ATOM 744 N N . ILE A 1 96 ? -13.560 2.019 31.612 1.00 79.94 96 ILE A N 1
ATOM 745 C CA . ILE A 1 96 ? -14.206 3.343 31.693 1.00 79.94 96 ILE A CA 1
ATOM 746 C C . ILE A 1 96 ? -15.740 3.218 31.769 1.00 79.94 96 ILE A C 1
ATOM 748 O O . ILE A 1 96 ? -16.434 4.192 32.046 1.00 79.94 96 ILE A O 1
ATOM 752 N N . GLY A 1 97 ? -16.298 2.020 31.555 1.00 78.38 97 GLY A N 1
ATOM 753 C CA . GLY A 1 97 ? -17.745 1.786 31.595 1.00 78.38 97 GLY A CA 1
ATOM 754 C C . GLY A 1 97 ? -18.499 2.413 30.419 1.00 78.38 97 GLY A C 1
ATOM 755 O O . GLY A 1 97 ? -19.716 2.582 30.485 1.00 78.38 97 GLY A O 1
ATOM 756 N N . LEU A 1 98 ? -17.796 2.795 29.346 1.00 75.06 98 LEU A N 1
ATOM 757 C CA . LEU A 1 98 ? -18.412 3.442 28.191 1.00 75.06 98 LEU A CA 1
ATOM 758 C C . LEU A 1 98 ? -19.277 2.459 27.391 1.00 75.06 98 LEU A C 1
ATOM 760 O O . LEU A 1 98 ? -18.905 1.309 27.153 1.00 75.06 98 LEU A O 1
ATOM 764 N N . SER A 1 99 ? -20.421 2.954 26.910 1.00 80.31 99 SER A N 1
ATOM 765 C CA . SER A 1 99 ? -21.256 2.229 25.947 1.00 80.31 99 SER A CA 1
ATOM 766 C C . SER A 1 99 ? -20.483 1.966 24.650 1.00 80.31 99 SER A C 1
ATOM 768 O O . SER A 1 99 ? -19.698 2.808 24.206 1.00 80.31 99 SER A O 1
ATOM 770 N N . PHE A 1 100 ? -20.752 0.821 24.011 1.00 77.62 100 PHE A N 1
ATOM 771 C CA . PHE A 1 100 ? -20.094 0.375 22.775 1.00 77.62 100 PHE A CA 1
ATOM 772 C C . PHE A 1 100 ? -20.027 1.467 21.701 1.00 77.62 100 PHE A C 1
ATOM 774 O O . PHE A 1 100 ? -18.998 1.618 21.046 1.00 77.62 100 PHE A O 1
ATOM 781 N N . PHE A 1 101 ? -21.093 2.259 21.557 1.00 78.69 101 PHE A N 1
ATOM 782 C CA . PHE A 1 101 ? -21.151 3.348 20.583 1.00 78.69 101 PHE A CA 1
ATOM 783 C C . PHE A 1 101 ? -20.062 4.405 20.800 1.00 78.69 101 PHE A C 1
ATOM 785 O O . PHE A 1 101 ? -19.393 4.795 19.845 1.00 78.69 101 PHE A O 1
ATOM 792 N N . TYR A 1 102 ? -19.846 4.844 22.042 1.00 78.50 102 TYR A N 1
ATOM 793 C CA . TYR A 1 102 ? -18.841 5.866 22.338 1.00 78.50 102 TYR A CA 1
ATOM 794 C C . TYR A 1 102 ? -17.418 5.317 22.212 1.00 78.50 102 TYR A C 1
ATOM 796 O O . TYR A 1 102 ? -16.548 6.006 21.682 1.00 78.50 102 TYR A O 1
ATOM 804 N N . SER A 1 103 ? -17.188 4.063 22.612 1.00 80.44 103 SER A N 1
ATOM 805 C CA . SER A 1 103 ? -15.886 3.405 22.446 1.00 80.44 103 SER A CA 1
ATOM 806 C C . SER A 1 103 ? -15.499 3.279 20.971 1.00 80.44 103 SER A C 1
ATOM 808 O O . SER A 1 103 ? -14.384 3.637 20.595 1.00 80.44 103 SER A O 1
ATOM 810 N N . VAL A 1 104 ? -16.431 2.846 20.113 1.00 81.12 104 VAL A N 1
ATOM 811 C CA . VAL A 1 104 ? -16.203 2.771 18.660 1.00 81.12 104 VAL A CA 1
ATOM 812 C C . VAL A 1 104 ? -15.949 4.159 18.076 1.00 81.12 104 VAL A C 1
ATOM 814 O O . VAL A 1 104 ? -15.040 4.312 17.265 1.00 81.12 104 VAL A O 1
ATOM 817 N N . LEU A 1 105 ? -16.700 5.178 18.505 1.00 83.31 105 LEU A N 1
ATOM 818 C CA . LEU A 1 105 ? -16.548 6.540 17.992 1.00 83.31 105 LEU A CA 1
ATOM 819 C C . LEU A 1 105 ? -15.173 7.140 18.323 1.00 83.31 105 LEU A C 1
ATOM 821 O O . LEU A 1 105 ? -14.542 7.733 17.450 1.00 83.31 105 LEU A O 1
ATOM 825 N N . ILE A 1 106 ? -14.683 6.951 19.553 1.00 83.88 106 ILE A N 1
ATOM 826 C CA . ILE A 1 106 ? -13.357 7.428 19.980 1.00 83.88 106 ILE A CA 1
ATOM 827 C C . ILE A 1 106 ? -12.255 6.727 19.185 1.00 83.88 106 ILE A C 1
ATOM 829 O O . ILE A 1 106 ? -11.353 7.381 18.660 1.00 83.88 106 ILE A O 1
ATOM 833 N N . VAL A 1 107 ? -12.343 5.403 19.058 1.00 85.31 107 VAL A N 1
ATOM 834 C CA . VAL A 1 107 ? -11.347 4.604 18.335 1.00 85.31 107 VAL A CA 1
ATOM 835 C C . VAL A 1 107 ? -11.351 4.944 16.845 1.00 85.31 107 VAL A C 1
ATOM 837 O O . VAL A 1 107 ? -10.289 5.157 16.260 1.00 85.31 107 VAL A O 1
ATOM 840 N N . ALA A 1 108 ? -12.523 5.072 16.225 1.00 81.94 108 ALA A N 1
ATOM 841 C CA . ALA A 1 108 ? -12.647 5.492 14.833 1.00 81.94 108 ALA A CA 1
ATOM 842 C C . ALA A 1 108 ? -12.105 6.914 14.618 1.00 81.94 108 ALA A C 1
ATOM 844 O O . ALA A 1 108 ? -11.363 7.144 13.664 1.00 81.94 108 ALA A O 1
ATOM 845 N N . GLY A 1 109 ? -12.408 7.847 15.525 1.00 86.62 109 GLY A N 1
ATOM 846 C CA . GLY A 1 109 ? -11.889 9.214 15.482 1.00 86.62 109 GLY A CA 1
ATOM 847 C C . GLY A 1 109 ? -10.362 9.270 15.583 1.00 86.62 109 GLY A C 1
ATOM 848 O O . GLY A 1 109 ? -9.714 9.949 14.786 1.00 86.62 109 GLY A O 1
ATOM 849 N N . ALA A 1 110 ? -9.770 8.502 16.501 1.00 86.69 110 ALA A N 1
ATOM 850 C CA . ALA A 1 110 ? -8.319 8.406 16.646 1.00 86.69 110 ALA A CA 1
ATOM 851 C C . ALA A 1 110 ? -7.650 7.807 15.395 1.00 86.69 110 ALA A C 1
ATOM 853 O O . ALA A 1 110 ? -6.657 8.349 14.905 1.00 86.69 110 ALA A O 1
ATOM 854 N N . ASN A 1 111 ? -8.218 6.735 14.831 1.00 87.88 111 ASN A N 1
ATOM 855 C CA . ASN A 1 111 ? -7.714 6.147 13.588 1.00 87.88 111 ASN A CA 1
ATOM 856 C C . ASN A 1 111 ? -7.854 7.097 12.397 1.00 87.88 111 ASN A C 1
ATOM 858 O O . ASN A 1 111 ? -6.956 7.145 11.563 1.00 87.88 111 ASN A O 1
ATOM 862 N N . LEU A 1 112 ? -8.940 7.870 12.315 1.00 86.69 112 LEU A N 1
ATOM 863 C CA . LEU A 1 112 ? -9.132 8.858 11.255 1.00 86.69 112 LEU A CA 1
ATOM 864 C C . LEU A 1 112 ? -8.058 9.949 11.321 1.00 86.69 112 LEU A C 1
ATOM 866 O O . LEU A 1 112 ? -7.453 10.272 10.300 1.00 86.69 112 LEU A O 1
ATOM 870 N N . LEU A 1 113 ? -7.772 10.473 12.517 1.00 90.12 113 LEU A N 1
ATOM 871 C CA . LEU A 1 113 ? -6.685 11.434 12.714 1.00 90.12 113 LEU A CA 1
ATOM 872 C C . LEU A 1 113 ? -5.331 10.845 12.313 1.00 90.12 113 LEU A C 1
ATOM 874 O O . LEU A 1 113 ? -4.565 11.494 11.596 1.00 90.12 113 LEU A O 1
ATOM 878 N N . LEU A 1 114 ? -5.052 9.605 12.721 1.00 88.62 114 LEU A N 1
ATOM 879 C CA . LEU A 1 114 ? -3.815 8.922 12.359 1.00 88.62 114 LEU A CA 1
ATOM 880 C C . LEU A 1 114 ? -3.714 8.707 10.842 1.00 88.62 114 LEU A C 1
ATOM 882 O O . LEU A 1 114 ? -2.659 8.956 10.261 1.00 88.62 114 LEU A O 1
ATOM 886 N N . ALA A 1 115 ? -4.808 8.310 10.189 1.00 85.81 115 ALA A N 1
ATOM 887 C CA . ALA A 1 115 ? -4.879 8.114 8.746 1.00 85.81 115 ALA A CA 1
ATOM 888 C C . ALA A 1 115 ? -4.644 9.420 7.979 1.00 85.81 115 ALA A C 1
ATOM 890 O O . ALA A 1 115 ? -3.874 9.427 7.021 1.00 85.81 115 ALA A O 1
ATOM 891 N N . ILE A 1 116 ? -5.240 10.533 8.419 1.00 88.62 116 ILE A N 1
ATOM 892 C CA . ILE A 1 116 ? -5.007 11.859 7.830 1.00 88.62 116 ILE A CA 1
ATOM 893 C C . ILE A 1 116 ? -3.531 12.243 7.964 1.00 88.62 116 ILE A C 1
ATOM 895 O O . ILE A 1 116 ? -2.917 12.672 6.987 1.00 88.62 116 ILE A O 1
ATOM 899 N N . LEU A 1 117 ? -2.935 12.047 9.143 1.00 90.50 117 LEU A N 1
ATOM 900 C CA . LEU A 1 117 ? -1.529 12.370 9.375 1.00 90.50 117 LEU A CA 1
ATOM 901 C C . LEU A 1 117 ? -0.604 11.531 8.481 1.00 90.50 117 LEU A C 1
ATOM 903 O O . LEU A 1 117 ? 0.282 12.073 7.818 1.00 90.50 117 LEU A O 1
ATOM 907 N N . LEU A 1 118 ? -0.846 10.220 8.401 1.00 87.44 118 LEU A N 1
ATOM 908 C CA . LEU A 1 118 ? -0.091 9.315 7.533 1.00 87.44 118 LEU A CA 1
ATOM 909 C C . LEU A 1 118 ? -0.280 9.658 6.054 1.00 87.44 118 LEU A C 1
ATOM 911 O O . LEU A 1 118 ? 0.679 9.598 5.288 1.00 87.44 118 LEU A O 1
ATOM 915 N N . PHE A 1 119 ? -1.488 10.053 5.654 1.00 86.44 119 PHE A N 1
ATOM 916 C CA . PHE A 1 119 ? -1.788 10.474 4.291 1.00 86.44 119 PHE A CA 1
ATOM 917 C C . PHE A 1 119 ? -1.052 11.762 3.923 1.00 86.44 119 PHE A C 1
ATOM 919 O O . PHE A 1 119 ? -0.501 11.854 2.826 1.00 86.44 119 PHE A O 1
ATOM 926 N N . ILE A 1 120 ? -0.981 12.734 4.835 1.00 89.44 120 ILE A N 1
ATOM 927 C CA . ILE A 1 120 ? -0.207 13.964 4.640 1.00 89.44 120 ILE A CA 1
ATOM 928 C C . ILE A 1 120 ? 1.279 13.625 4.510 1.00 89.44 120 ILE A C 1
ATOM 930 O O . ILE A 1 120 ? 1.901 14.022 3.527 1.00 89.44 120 ILE A O 1
ATOM 934 N N . VAL A 1 121 ? 1.844 12.841 5.434 1.00 86.94 121 VAL A N 1
ATOM 935 C CA . VAL A 1 121 ? 3.264 12.445 5.397 1.00 86.94 121 VAL A CA 1
ATOM 936 C C . VAL A 1 121 ? 3.583 11.636 4.139 1.00 86.94 121 VAL A C 1
ATOM 938 O O . VAL A 1 121 ? 4.579 11.904 3.466 1.00 86.94 121 VAL A O 1
ATOM 941 N N . GLY A 1 122 ? 2.729 10.679 3.782 1.00 79.44 122 GLY A N 1
ATOM 942 C CA . GLY A 1 122 ? 2.846 9.887 2.562 1.00 79.44 122 GLY A CA 1
ATOM 943 C C . GLY A 1 122 ? 2.787 10.767 1.318 1.00 79.44 122 GLY A C 1
ATOM 944 O O . GLY A 1 122 ? 3.674 10.696 0.473 1.00 79.44 122 GLY A O 1
ATOM 945 N N . SER A 1 123 ? 1.818 11.679 1.242 1.00 80.88 123 SER A N 1
ATOM 946 C CA . SER A 1 123 ? 1.683 12.636 0.138 1.00 80.88 123 SER A CA 1
ATOM 947 C C . SER A 1 123 ? 2.873 13.590 0.048 1.00 80.88 123 SER A C 1
ATOM 949 O O . SER A 1 123 ? 3.327 13.904 -1.051 1.00 80.88 123 SER A O 1
ATOM 951 N N . MET A 1 124 ? 3.420 14.031 1.182 1.00 80.50 124 MET A N 1
ATOM 952 C CA . MET A 1 124 ? 4.636 14.842 1.229 1.00 80.50 124 MET A CA 1
ATOM 953 C C . MET A 1 124 ? 5.841 14.055 0.718 1.00 80.50 124 MET A C 1
ATOM 955 O O . MET A 1 124 ? 6.602 14.590 -0.085 1.00 80.50 124 MET A O 1
ATOM 959 N N . LYS A 1 125 ? 5.990 12.782 1.105 1.00 75.44 125 LYS A N 1
ATOM 960 C CA . LYS A 1 125 ? 7.061 11.910 0.602 1.00 75.44 125 LYS A CA 1
ATOM 961 C C . LYS A 1 125 ? 6.907 11.581 -0.884 1.00 75.44 125 LYS A C 1
ATOM 963 O O . LYS A 1 125 ? 7.902 11.573 -1.594 1.00 75.44 125 LYS A O 1
ATOM 968 N N . LEU A 1 126 ? 5.685 11.388 -1.379 1.00 67.25 126 LEU A N 1
ATOM 969 C CA . LEU A 1 126 ? 5.419 11.188 -2.809 1.00 67.25 126 LEU A CA 1
ATOM 970 C C . LEU A 1 126 ? 5.661 12.465 -3.631 1.00 67.25 126 LEU A C 1
ATOM 972 O O . LEU A 1 126 ? 6.106 12.388 -4.776 1.00 67.25 126 LEU A O 1
ATOM 976 N N . LYS A 1 127 ? 5.401 13.651 -3.062 1.00 64.44 127 LYS A N 1
ATOM 977 C CA . LYS A 1 127 ? 5.760 14.940 -3.681 1.00 64.44 127 LYS A CA 1
ATOM 978 C C . LYS A 1 127 ? 7.264 15.221 -3.606 1.00 64.44 127 LYS A C 1
ATOM 980 O O . LYS A 1 127 ? 7.813 15.867 -4.500 1.00 64.44 127 LYS A O 1
ATOM 985 N N . ALA A 1 128 ? 7.936 14.723 -2.574 1.00 58.12 128 ALA A N 1
ATOM 986 C CA . ALA A 1 128 ? 9.374 14.818 -2.394 1.00 58.12 128 ALA A CA 1
ATOM 987 C C . ALA A 1 128 ? 10.112 13.801 -3.287 1.00 58.12 128 ALA A C 1
ATOM 989 O O . ALA A 1 128 ? 10.599 12.778 -2.837 1.00 58.12 128 ALA A O 1
ATOM 990 N N . SER A 1 129 ? 10.262 14.155 -4.564 1.00 52.91 129 SER A N 1
ATOM 991 C CA . SER A 1 129 ? 11.381 13.728 -5.413 1.00 52.91 129 SER A CA 1
ATOM 992 C C . SER A 1 129 ? 11.515 12.230 -5.732 1.00 52.91 129 SER A C 1
ATOM 994 O O . SER A 1 129 ? 12.387 11.550 -5.206 1.00 52.91 129 SER A O 1
ATOM 996 N N . PHE A 1 130 ? 10.796 11.781 -6.764 1.00 49.72 130 PHE A N 1
ATOM 997 C CA . PHE A 1 130 ? 11.293 10.695 -7.626 1.00 49.72 130 PHE A CA 1
ATOM 998 C C . PHE A 1 130 ? 11.416 11.067 -9.107 1.00 49.72 130 PHE A C 1
ATOM 1000 O O . PHE A 1 130 ? 11.910 10.266 -9.886 1.00 49.72 130 PHE A O 1
ATOM 1007 N N . MET A 1 131 ? 11.016 12.274 -9.527 1.00 53.47 131 MET A N 1
ATOM 1008 C CA . MET A 1 131 ? 11.012 12.638 -10.954 1.00 53.47 131 MET A CA 1
ATOM 1009 C C . MET A 1 131 ? 11.178 14.145 -11.197 1.00 53.47 131 MET A C 1
ATOM 1011 O O . MET A 1 131 ? 10.454 14.726 -12.004 1.00 53.47 131 MET A O 1
ATOM 1015 N N . LYS A 1 132 ? 12.103 14.824 -10.504 1.00 56.56 132 LYS A N 1
ATOM 1016 C CA . LYS A 1 132 ? 12.492 16.179 -10.948 1.00 56.56 132 LYS A CA 1
ATOM 1017 C C . LYS A 1 132 ? 13.190 16.108 -12.310 1.00 56.56 132 LYS A C 1
ATOM 1019 O O . LYS A 1 132 ? 12.810 16.847 -13.207 1.00 56.56 132 LYS A O 1
ATOM 1024 N N . GLU A 1 133 ? 14.112 15.161 -12.486 1.00 55.84 133 GLU A N 1
ATOM 1025 C CA . GLU A 1 133 ? 14.782 14.914 -13.770 1.00 55.84 133 GLU A CA 1
ATOM 1026 C C . GLU A 1 133 ? 13.831 14.398 -14.850 1.00 55.84 133 GLU A C 1
ATOM 1028 O O . GLU A 1 133 ? 13.827 14.941 -15.945 1.00 55.84 133 GLU A O 1
ATOM 1033 N N . THR A 1 134 ? 12.960 13.427 -14.553 1.00 62.69 134 THR A N 1
ATOM 1034 C CA . THR A 1 134 ? 12.028 12.891 -15.561 1.00 62.69 134 THR A CA 1
ATOM 1035 C C . THR A 1 134 ? 11.015 13.939 -16.016 1.00 62.69 134 THR A C 1
ATOM 1037 O O . THR A 1 134 ? 10.717 14.027 -17.200 1.00 62.69 134 THR A O 1
ATOM 1040 N N . ARG A 1 135 ? 10.520 14.800 -15.111 1.00 61.84 135 ARG A N 1
ATOM 1041 C CA . ARG A 1 135 ? 9.665 15.930 -15.514 1.00 61.84 135 ARG A CA 1
ATOM 1042 C C . ARG A 1 135 ? 10.430 16.982 -16.310 1.00 61.84 135 ARG A C 1
ATOM 1044 O O . ARG A 1 135 ? 9.818 17.625 -17.155 1.00 61.84 135 ARG A O 1
ATOM 1051 N N . LYS A 1 136 ? 11.723 17.175 -16.036 1.00 66.75 136 LYS A N 1
ATOM 1052 C CA . LYS A 1 136 ? 12.565 18.119 -16.773 1.00 66.75 136 LYS A CA 1
ATOM 1053 C C . LYS A 1 136 ? 12.853 17.609 -18.188 1.00 66.75 136 LYS A C 1
ATOM 1055 O O . LYS A 1 136 ? 12.569 18.333 -19.127 1.00 66.75 136 LYS A O 1
ATOM 1060 N N . MET A 1 137 ? 13.238 16.340 -18.333 1.00 58.50 137 MET A N 1
ATOM 1061 C CA . MET A 1 137 ? 13.401 15.686 -19.638 1.00 58.50 137 MET A CA 1
ATOM 1062 C C . MET A 1 137 ? 12.101 15.669 -20.448 1.00 58.50 137 MET A C 1
ATOM 1064 O O . MET A 1 137 ? 12.122 16.012 -21.618 1.00 58.50 137 MET A O 1
ATOM 1068 N N . ILE A 1 138 ? 10.952 15.345 -19.839 1.00 72.25 138 ILE A N 1
ATOM 1069 C CA . ILE A 1 138 ? 9.664 15.379 -20.558 1.00 72.25 138 ILE A CA 1
ATOM 1070 C C . ILE A 1 138 ? 9.324 16.803 -21.011 1.00 72.25 138 ILE A C 1
ATOM 1072 O O . ILE A 1 138 ? 8.803 16.978 -22.105 1.00 72.25 138 ILE A O 1
ATOM 1076 N N . LYS A 1 139 ? 9.611 17.825 -20.195 1.00 71.75 139 LYS A N 1
ATOM 1077 C CA . LYS A 1 139 ? 9.404 19.220 -20.601 1.00 71.75 139 LYS A CA 1
ATOM 1078 C C . LYS A 1 139 ? 10.320 19.622 -21.753 1.00 71.75 139 LYS A C 1
ATOM 1080 O O . LYS A 1 139 ? 9.815 20.176 -22.714 1.00 71.75 139 LYS A O 1
ATOM 1085 N N . GLU A 1 140 ? 11.605 19.295 -21.673 1.00 73.44 140 GLU A N 1
ATOM 1086 C CA . GLU A 1 140 ? 12.582 19.599 -22.725 1.00 73.44 140 GLU A CA 1
ATOM 1087 C C . GLU A 1 140 ? 12.213 18.894 -24.042 1.00 73.44 140 GLU A C 1
ATOM 1089 O O . GLU A 1 140 ? 12.191 19.531 -25.087 1.00 73.44 140 GLU A O 1
ATOM 1094 N N . THR A 1 141 ? 11.790 17.626 -23.999 1.00 72.81 141 THR A N 1
ATOM 1095 C CA . THR A 1 141 ? 11.331 16.900 -25.196 1.00 72.81 141 THR A CA 1
ATOM 1096 C C . THR A 1 141 ? 10.015 17.443 -25.760 1.00 72.81 141 THR A C 1
ATOM 1098 O O . THR A 1 141 ? 9.824 17.440 -26.970 1.00 72.81 141 THR A O 1
ATOM 1101 N N . LEU A 1 142 ? 9.085 17.909 -24.920 1.00 80.25 142 LEU A N 1
ATOM 1102 C CA . LEU A 1 142 ? 7.837 18.518 -25.401 1.00 80.25 142 LEU A CA 1
ATOM 1103 C C . LEU A 1 142 ? 8.061 19.914 -25.997 1.00 80.25 142 LEU A C 1
ATOM 1105 O O . LEU A 1 142 ? 7.338 20.296 -26.910 1.00 80.25 142 LEU A O 1
ATOM 1109 N N . GLU A 1 143 ? 9.045 20.654 -25.492 1.00 79.62 143 GLU A N 1
ATOM 1110 C CA . GLU A 1 143 ? 9.436 21.974 -25.996 1.00 79.62 143 GLU A CA 1
ATOM 1111 C C . GLU A 1 143 ? 10.259 21.874 -27.290 1.00 79.62 143 GLU A C 1
ATOM 1113 O O . GLU A 1 143 ? 10.174 22.757 -28.130 1.00 79.62 143 GLU A O 1
ATOM 1118 N N . GLU A 1 144 ? 10.987 20.774 -27.499 1.00 77.31 144 GLU A N 1
ATOM 1119 C CA . GLU A 1 144 ? 11.710 20.484 -28.748 1.00 77.31 144 GLU A CA 1
ATOM 1120 C C . GLU A 1 144 ? 10.786 20.012 -29.892 1.00 77.31 144 GLU A C 1
ATOM 1122 O O . GLU A 1 144 ? 11.145 20.112 -31.064 1.00 77.31 144 GLU A O 1
ATOM 1127 N N . ILE A 1 145 ? 9.598 19.487 -29.566 1.00 79.50 145 ILE A N 1
ATOM 1128 C CA . ILE A 1 145 ? 8.622 18.962 -30.542 1.00 79.50 145 ILE A CA 1
ATOM 1129 C C . ILE A 1 145 ? 7.525 19.993 -30.894 1.00 79.50 145 ILE A C 1
ATOM 1131 O O . ILE A 1 145 ? 6.835 19.818 -31.902 1.00 79.50 145 ILE A O 1
ATOM 1135 N N . SER A 1 146 ? 7.343 21.041 -30.081 1.00 62.22 146 SER A N 1
ATOM 1136 C CA . SER A 1 146 ? 6.386 22.140 -30.319 1.00 62.22 146 SER A CA 1
ATOM 1137 C C . SER A 1 146 ? 6.980 23.270 -31.153 1.00 62.22 146 SER A C 1
ATOM 1139 O O . SER A 1 146 ? 6.147 23.998 -31.740 1.00 62.22 146 SER A O 1
#

Radius of gyration: 37.27 Å; Cα contacts (8 Å, |Δi|>4): 16; chains: 1; bounding box: 53×40×125 Å

pLDDT: mean 74.33, std 13.88, range [39.09, 91.62]

Solvent-accessible surface area (backbone atoms only — not comparable to full-atom values): 8478 Å² total; per-residue (Å²): 133,92,78,92,87,86,82,78,85,85,92,84,86,87,84,86,60,74,69,60,55,56,52,51,54,49,52,50,50,51,51,48,52,53,51,62,60,49,50,59,52,53,49,53,51,50,50,53,49,55,49,51,55,49,49,47,66,74,42,37,66,61,49,51,50,49,53,50,49,50,52,52,47,52,51,50,52,52,51,50,52,52,52,51,52,53,50,50,37,51,48,40,29,75,76,69,69,43,56,69,69,58,31,50,50,52,52,51,51,53,50,50,54,51,50,52,53,51,48,50,53,49,51,51,53,68,68,55,69,88,47,67,64,58,52,48,52,53,48,53,55,52,63,74,73,105

Mean predicted aligned error: 18.23 Å

Foldseek 3Di:
DDDDDDDDDDPDDPDPCPPVVVVVVVVVVVVVVVCVVVVVVVVVVVVVVVVVVVVCVVCVVVVVVVVVVVVVVVVVVVVVVVVVLVVQLVCCCPVVVDDSVVSNVVSVVVVVVVVVVVVVVVVVVVVPDDDPPVVVVVVVVVVVVD

Sequence (146 aa):
MAKKNKQKNNQSTKTTNSVSEQSDNVVDGVAKIVSGVFAPIKMLVKIHLKLAAREIKRDGERFVTGILSIFIGIFLLLTFLAFLNILIIIALKDYIGLSFFYSVLIVAGANLLLAILLFIVGSMKLKASFMKETRKMIKETLEEIS